Protein AF-A0A543PG71-F1 (afdb_monomer)

Foldseek 3Di:
DDPCPPPQDKDKAFDDPLLVVVCVVVVQCVVPDRIGIDGPVVVVVSVVNSVVVVVVD

pLDDT: mean 85.24, std 15.97, range [42.94, 96.12]

Mean predicted aligned error: 6.65 Å

Secondary structure (DSSP, 8-state):
-----TT--EEEEPPPHHHHHHHHHTT--TT--SSEEEEHHHHHHHHHHHHHHHHT-

Radius of gyration: 12.75 Å; Cα contacts (8 Å, |Δi|>4): 43; chains: 1; bounding box: 27×31×36 Å

Structure (mmCIF, N/CA/C/O backbone):
data_AF-A0A543PG71-F1
#
_entry.id   AF-A0A543PG71-F1
#
loop_
_atom_site.group_PDB
_atom_site.id
_atom_site.type_symbol
_atom_site.label_atom_id
_atom_site.label_alt_id
_atom_site.label_comp_id
_atom_site.label_asym_id
_atom_site.label_entity_id
_atom_site.label_seq_id
_atom_site.pdbx_PDB_ins_code
_atom_site.Cartn_x
_atom_site.Cartn_y
_atom_site.Cartn_z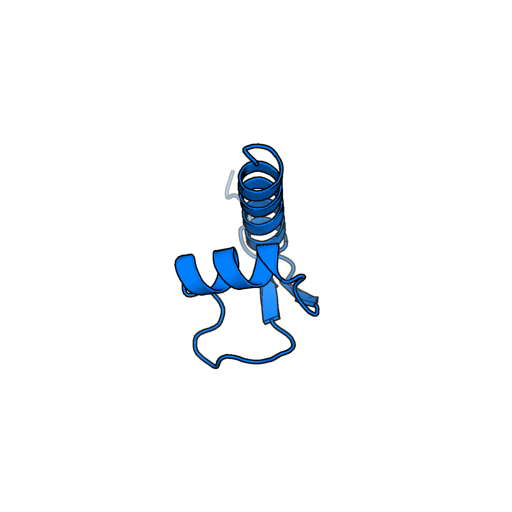
_atom_site.occupancy
_atom_site.B_iso_or_equiv
_atom_site.auth_seq_id
_atom_site.auth_comp_id
_atom_site.auth_asym_id
_atom_site.auth_atom_id
_atom_site.pdbx_PDB_model_num
ATOM 1 N N . MET A 1 1 ? 8.477 18.634 -24.538 1.00 42.94 1 MET A N 1
ATOM 2 C CA . MET A 1 1 ? 9.075 18.395 -23.209 1.00 42.94 1 MET A CA 1
ATOM 3 C C . MET A 1 1 ? 8.743 16.959 -22.839 1.00 42.94 1 MET A C 1
ATOM 5 O O . MET A 1 1 ? 7.609 16.682 -22.480 1.00 42.94 1 MET A O 1
ATOM 9 N N . ILE A 1 2 ? 9.663 16.028 -23.094 1.00 44.53 2 ILE A N 1
ATOM 10 C CA . ILE A 1 2 ? 9.468 14.610 -22.769 1.00 44.53 2 ILE A CA 1
ATOM 11 C C . ILE A 1 2 ? 9.652 14.514 -21.254 1.00 44.53 2 ILE A C 1
ATOM 13 O O . ILE A 1 2 ? 10.7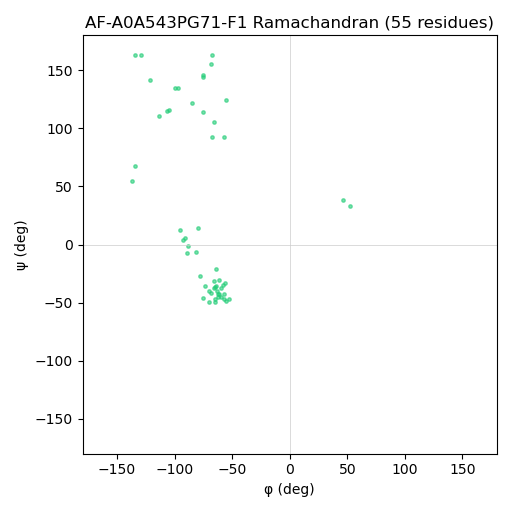23 14.840 -20.752 1.00 44.53 2 ILE A O 1
ATOM 17 N N . HIS A 1 3 ? 8.593 14.186 -20.513 1.00 47.47 3 HIS A N 1
ATOM 18 C CA . HIS A 1 3 ? 8.742 13.835 -19.106 1.00 47.47 3 HIS A CA 1
ATOM 19 C C . HIS A 1 3 ? 9.53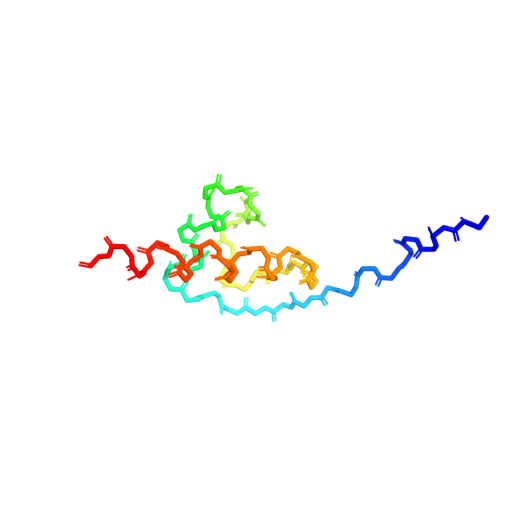0 12.531 -19.041 1.00 47.47 3 HIS A C 1
ATOM 21 O O . HIS A 1 3 ? 9.004 11.465 -19.362 1.00 47.47 3 HIS A O 1
ATOM 27 N N . ASP A 1 4 ? 10.799 12.647 -18.660 1.00 45.22 4 ASP A N 1
ATOM 28 C CA . ASP A 1 4 ? 11.677 11.537 -18.319 1.00 45.22 4 ASP A CA 1
ATOM 29 C C . ASP A 1 4 ? 11.023 10.726 -17.191 1.00 45.22 4 ASP A C 1
ATOM 31 O O . ASP A 1 4 ? 11.135 11.027 -16.006 1.00 45.22 4 ASP A O 1
ATOM 35 N N . SER A 1 5 ? 10.263 9.703 -17.575 1.00 51.66 5 SER A N 1
ATOM 36 C CA . SER A 1 5 ? 9.605 8.755 -16.668 1.00 51.66 5 SER A CA 1
ATOM 37 C C . SER A 1 5 ? 10.592 7.687 -16.165 1.00 51.66 5 SER A C 1
ATOM 39 O O . SER A 1 5 ? 10.186 6.647 -15.657 1.00 51.66 5 SER A O 1
ATOM 41 N N . ALA A 1 6 ? 11.898 7.920 -16.347 1.00 52.25 6 ALA A N 1
ATOM 42 C CA . ALA A 1 6 ? 12.953 6.917 -16.263 1.00 52.25 6 ALA A CA 1
ATOM 43 C C . ALA A 1 6 ? 13.544 6.707 -14.857 1.00 52.25 6 ALA A C 1
ATOM 45 O O . ALA A 1 6 ? 14.403 5.847 -14.687 1.00 52.25 6 ALA A O 1
ATOM 46 N N . LEU A 1 7 ? 13.099 7.442 -13.833 1.00 59.81 7 LEU A N 1
ATOM 47 C CA . LEU A 1 7 ? 13.597 7.281 -12.460 1.00 59.81 7 LEU A CA 1
ATOM 48 C C . LEU A 1 7 ? 12.454 7.308 -11.443 1.00 59.81 7 LEU A C 1
ATOM 50 O O . LEU A 1 7 ? 12.466 8.084 -10.486 1.00 59.81 7 LEU A O 1
ATOM 54 N N . ASP A 1 8 ? 11.450 6.449 -11.626 1.00 70.81 8 ASP A N 1
ATOM 55 C CA . ASP A 1 8 ? 10.543 6.129 -10.523 1.00 70.81 8 ASP A CA 1
ATOM 56 C C . ASP A 1 8 ? 11.346 5.356 -9.464 1.00 70.81 8 ASP A C 1
ATOM 58 O O . ASP A 1 8 ? 11.535 4.141 -9.534 1.00 70.81 8 ASP A O 1
ATOM 62 N N . VAL A 1 9 ? 11.894 6.098 -8.499 1.00 82.62 9 VAL A N 1
ATOM 63 C CA . VAL A 1 9 ? 12.674 5.551 -7.387 1.00 82.62 9 VAL A CA 1
ATOM 64 C C . VAL A 1 9 ? 11.829 4.499 -6.674 1.00 82.62 9 VAL A C 1
ATOM 66 O O . VAL A 1 9 ? 10.708 4.777 -6.237 1.00 82.62 9 VAL A O 1
ATOM 69 N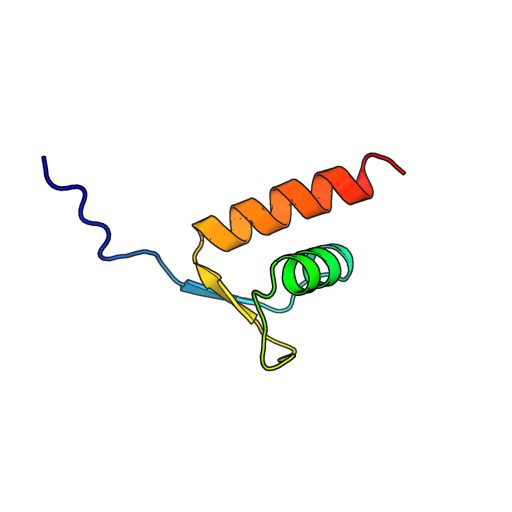 N . THR A 1 10 ? 12.362 3.284 -6.564 1.00 89.19 10 THR A N 1
ATOM 70 C CA . THR A 1 10 ? 11.719 2.195 -5.824 1.00 89.19 10 THR A CA 1
ATOM 71 C C . THR A 1 10 ? 12.290 2.095 -4.422 1.00 89.19 10 THR A C 1
ATOM 73 O O . THR A 1 10 ? 13.510 2.070 -4.268 1.00 89.19 10 THR A O 1
ATOM 76 N N . ASP A 1 11 ? 11.419 1.949 -3.432 1.00 90.94 11 ASP A N 1
ATOM 77 C CA . ASP A 1 11 ? 11.789 1.717 -2.040 1.00 90.94 11 ASP A CA 1
ATOM 78 C C . ASP A 1 11 ? 11.189 0.401 -1.536 1.00 90.94 11 ASP A C 1
ATOM 80 O O . ASP A 1 11 ? 10.060 0.039 -1.887 1.00 90.94 11 ASP A O 1
ATOM 84 N N . ALA A 1 12 ? 11.963 -0.323 -0.727 1.00 94.19 12 ALA A N 1
ATOM 85 C CA . ALA A 1 12 ? 11.571 -1.605 -0.161 1.00 94.19 12 ALA A CA 1
ATOM 86 C C . ALA A 1 12 ? 11.426 -1.496 1.358 1.00 94.19 12 ALA A C 1
ATOM 88 O O . ALA A 1 12 ? 12.431 -1.434 2.076 1.00 94.19 12 ALA A O 1
ATOM 89 N N . ARG A 1 13 ? 10.189 -1.576 1.854 1.00 93.31 13 ARG A N 1
ATOM 90 C CA . ARG A 1 13 ? 9.855 -1.462 3.283 1.00 93.31 13 ARG A CA 1
ATOM 91 C C . ARG A 1 13 ? 8.870 -2.543 3.724 1.00 93.31 13 ARG A C 1
ATOM 93 O O . ARG A 1 13 ? 8.241 -3.206 2.898 1.00 93.31 13 ARG A O 1
ATOM 100 N N . GLU A 1 14 ? 8.793 -2.737 5.032 1.00 96.12 14 GLU A N 1
ATOM 101 C CA . GLU A 1 14 ? 7.779 -3.572 5.671 1.00 96.12 14 GLU A CA 1
ATOM 102 C C . GLU A 1 14 ? 6.516 -2.719 5.881 1.00 96.12 14 GLU A C 1
ATOM 104 O O . GLU A 1 14 ? 6.618 -1.636 6.467 1.00 96.12 14 GLU A O 1
ATOM 109 N N . PRO A 1 15 ? 5.355 -3.117 5.331 1.00 94.88 15 PRO A N 1
ATOM 110 C CA . PRO A 1 15 ? 4.130 -2.343 5.464 1.00 94.88 15 PRO 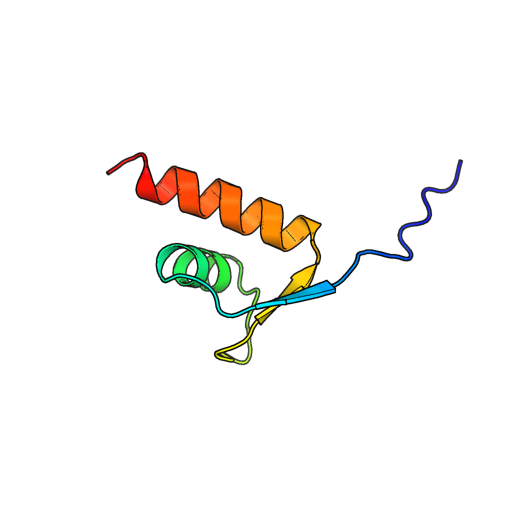A CA 1
ATOM 111 C C . PRO A 1 15 ? 3.527 -2.485 6.866 1.00 94.88 15 PRO A C 1
ATOM 113 O O . PRO A 1 15 ? 3.565 -3.552 7.472 1.00 94.88 15 PRO A O 1
ATOM 116 N N . THR A 1 16 ? 2.903 -1.419 7.366 1.00 94.88 16 THR A N 1
ATOM 117 C CA . THR A 1 16 ? 2.024 -1.513 8.544 1.00 94.88 16 THR A CA 1
ATOM 118 C C . THR A 1 16 ? 0.765 -2.328 8.209 1.00 94.88 16 THR A C 1
ATOM 120 O O . THR A 1 16 ? 0.440 -2.458 7.028 1.00 94.88 16 THR A O 1
ATOM 123 N N . PRO A 1 17 ? -0.008 -2.827 9.196 1.00 93.94 17 PRO A N 1
ATOM 124 C CA . PRO A 1 17 ? -1.220 -3.606 8.917 1.00 93.94 17 PRO A CA 1
ATOM 125 C C . PRO A 1 17 ? -2.204 -2.900 7.968 1.00 93.94 17 PRO A C 1
ATOM 127 O O . PRO A 1 17 ? -2.600 -3.464 6.957 1.00 93.94 17 PRO A O 1
A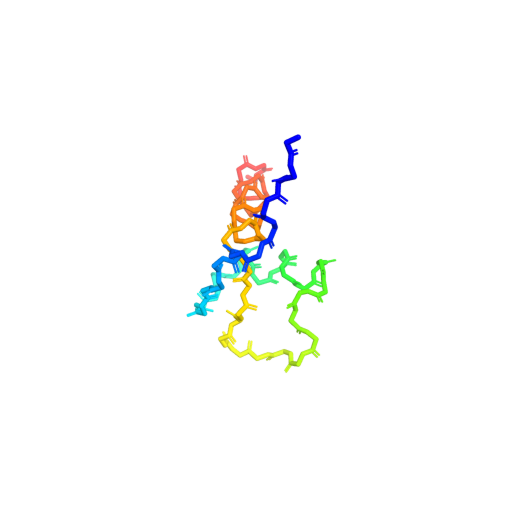TOM 130 N N . ALA A 1 18 ? -2.493 -1.615 8.202 1.00 93.50 18 ALA A N 1
ATOM 131 C CA . ALA A 1 18 ? -3.381 -0.843 7.327 1.00 93.50 18 ALA A CA 1
ATOM 132 C C . ALA A 1 18 ? -2.809 -0.639 5.911 1.00 93.50 18 ALA A C 1
ATOM 134 O O . ALA A 1 18 ? -3.556 -0.531 4.942 1.00 93.50 18 ALA A O 1
ATOM 135 N N . GLN A 1 19 ? -1.483 -0.556 5.768 1.00 95.25 19 GLN A N 1
ATOM 136 C CA . GLN A 1 19 ? -0.846 -0.500 4.451 1.00 95.25 19 GLN A CA 1
ATOM 137 C C . GLN A 1 19 ? -0.887 -1.864 3.758 1.00 95.25 19 GLN A C 1
ATOM 139 O O . GLN A 1 19 ? -1.033 -1.898 2.540 1.00 95.25 19 GLN A O 1
ATOM 144 N N . ALA A 1 20 ? -0.761 -2.963 4.506 1.00 94.88 20 ALA A N 1
ATOM 145 C CA . ALA A 1 20 ? -0.836 -4.320 3.981 1.00 94.88 20 ALA A CA 1
ATOM 146 C C . ALA A 1 20 ? -2.214 -4.597 3.364 1.00 94.88 20 ALA A C 1
ATOM 148 O O . ALA A 1 20 ? -2.259 -5.034 2.217 1.00 94.88 20 ALA A O 1
ATOM 149 N N . ASP A 1 21 ? -3.300 -4.210 4.042 1.00 93.81 21 ASP A N 1
ATOM 150 C CA . ASP A 1 21 ? -4.670 -4.323 3.515 1.00 93.81 21 ASP A CA 1
ATOM 151 C C . ASP A 1 21 ? -4.826 -3.585 2.173 1.00 93.81 21 ASP A C 1
ATOM 153 O O . ASP A 1 21 ? -5.415 -4.084 1.216 1.00 93.81 21 ASP A O 1
ATOM 157 N N . VAL A 1 22 ? -4.256 -2.379 2.072 1.00 95.69 22 VAL A N 1
ATOM 158 C CA . VAL A 1 22 ? -4.289 -1.582 0.836 1.00 95.69 22 VAL A CA 1
ATOM 159 C C . VAL A 1 22 ? -3.422 -2.200 -0.259 1.00 95.69 22 VAL A C 1
ATOM 161 O O . VAL A 1 22 ? -3.799 -2.181 -1.427 1.00 95.69 22 VAL A O 1
ATOM 164 N N . ILE A 1 23 ? -2.246 -2.719 0.090 1.00 95.81 23 ILE A N 1
ATOM 165 C CA . ILE A 1 23 ? -1.340 -3.393 -0.848 1.00 95.81 23 ILE A CA 1
ATOM 166 C C . ILE A 1 23 ? -1.991 -4.652 -1.414 1.00 95.81 23 ILE A C 1
ATOM 168 O O . ILE A 1 23 ? -1.840 -4.908 -2.607 1.00 95.81 23 ILE A O 1
ATOM 172 N N . GLU A 1 24 ? -2.703 -5.410 -0.582 1.00 94.00 24 GLU A N 1
ATOM 173 C CA . GLU A 1 24 ? -3.474 -6.581 -0.992 1.00 94.00 24 GLU A CA 1
ATOM 174 C C . GLU A 1 24 ? -4.629 -6.178 -1.911 1.00 94.00 24 GLU A C 1
ATOM 176 O O . GLU A 1 24 ? -4.726 -6.696 -3.020 1.00 94.00 24 GLU A O 1
ATOM 181 N N . LEU A 1 25 ? -5.425 -5.177 -1.520 1.00 92.38 25 LEU A N 1
ATOM 182 C CA . LEU A 1 25 ? -6.536 -4.660 -2.326 1.00 92.38 25 LEU A CA 1
ATOM 183 C C . LEU A 1 25 ? -6.094 -4.157 -3.709 1.00 92.38 25 LEU A C 1
ATOM 185 O O . LEU A 1 25 ? -6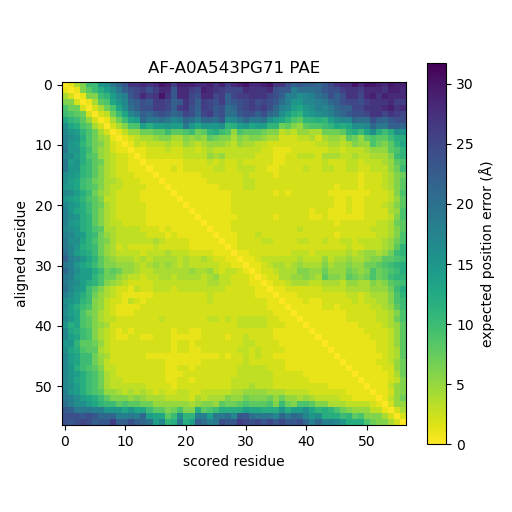.842 -4.250 -4.678 1.00 92.38 25 LEU A O 1
ATOM 189 N N . LEU A 1 26 ? -4.895 -3.577 -3.792 1.00 92.38 26 LEU A N 1
ATOM 190 C CA . LEU A 1 26 ? -4.311 -3.063 -5.031 1.00 92.38 26 LEU A CA 1
ATOM 191 C C . LEU A 1 26 ? -3.429 -4.094 -5.758 1.00 92.38 26 LEU A C 1
ATOM 193 O O . LEU A 1 26 ? -2.789 -3.733 -6.745 1.00 92.38 26 LEU A O 1
ATOM 197 N N . GLU A 1 27 ? -3.351 -5.331 -5.258 1.00 94.12 27 GLU A N 1
ATOM 198 C CA . GLU A 1 27 ? -2.543 -6.432 -5.804 1.00 94.12 27 GLU A CA 1
ATOM 199 C C . GLU A 1 27 ? -1.059 -6.063 -6.028 1.00 94.12 27 GLU A C 1
ATOM 201 O O . GLU A 1 27 ? -0.380 -6.552 -6.931 1.00 94.12 27 GLU A O 1
ATOM 206 N N . LEU A 1 28 ? -0.514 -5.191 -5.173 1.00 92.00 28 LEU A N 1
ATOM 207 C CA . LEU A 1 28 ? 0.845 -4.650 -5.306 1.00 92.00 28 LEU A CA 1
ATOM 208 C C . LEU A 1 28 ? 1.939 -5.594 -4.770 1.00 92.00 28 LEU A C 1
ATOM 210 O O . LEU A 1 28 ? 3.129 -5.317 -4.927 1.00 92.00 28 LEU A O 1
ATOM 214 N N . ASN A 1 29 ? 1.559 -6.706 -4.133 1.00 92.88 29 ASN A N 1
ATOM 215 C CA . ASN A 1 29 ? 2.472 -7.718 -3.592 1.00 92.88 29 ASN A CA 1
ATOM 216 C C . ASN A 1 29 ? 2.016 -9.146 -3.953 1.00 92.88 29 ASN A C 1
ATOM 218 O O . ASN A 1 29 ? 1.659 -9.918 -3.063 1.00 92.88 29 ASN A O 1
ATOM 222 N N . PRO A 1 30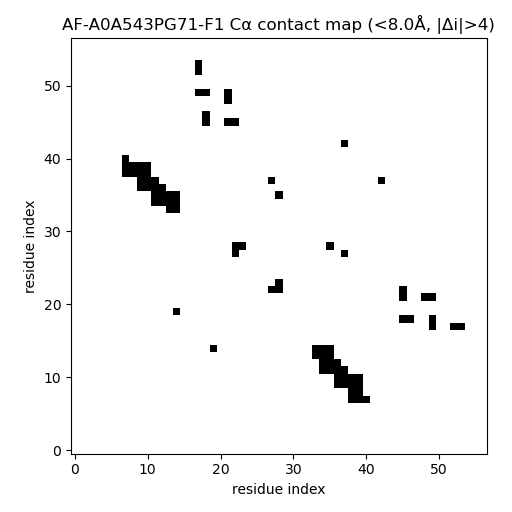 ? 2.061 -9.540 -5.238 1.00 88.19 30 PRO A N 1
ATOM 223 C CA . PRO A 1 30 ? 1.537 -10.834 -5.693 1.00 88.19 30 PRO A CA 1
ATOM 224 C C . PRO A 1 30 ? 2.278 -12.041 -5.099 1.00 88.19 30 PRO A C 1
ATOM 226 O O . PRO A 1 30 ? 1.761 -13.151 -5.070 1.00 88.19 30 PRO A O 1
ATOM 229 N N . ALA A 1 31 ? 3.508 -11.841 -4.622 1.00 88.88 31 ALA A N 1
ATOM 230 C CA . ALA A 1 31 ? 4.306 -12.884 -3.987 1.00 88.88 31 ALA A CA 1
ATOM 231 C C . ALA A 1 31 ? 4.116 -12.948 -2.459 1.00 88.88 31 ALA A C 1
ATOM 233 O O . ALA A 1 31 ? 4.863 -13.674 -1.805 1.00 88.88 31 ALA A O 1
ATOM 234 N N . HIS A 1 32 ? 3.193 -12.156 -1.892 1.00 87.38 32 HIS A N 1
ATOM 235 C CA . HIS A 1 32 ? 2.916 -12.054 -0.453 1.00 87.38 32 HIS A CA 1
ATOM 236 C C . HIS A 1 32 ? 4.187 -11.936 0.404 1.00 87.38 32 HIS A C 1
ATOM 238 O O . HIS A 1 32 ? 4.312 -12.519 1.480 1.00 87.38 32 HIS A O 1
ATOM 244 N N . ARG A 1 33 ? 5.181 -11.188 -0.092 1.00 89.25 33 ARG A N 1
ATOM 245 C CA . ARG A 1 33 ? 6.464 -11.031 0.596 1.00 89.25 33 ARG A CA 1
ATOM 246 C C . ARG A 1 33 ? 6.317 -10.092 1.792 1.00 89.25 33 ARG A C 1
ATOM 248 O O . ARG A 1 33 ? 5.626 -9.084 1.662 1.00 89.25 33 ARG A O 1
ATOM 255 N N . PRO A 1 34 ? 7.033 -10.340 2.903 1.00 89.12 34 PRO A N 1
ATOM 256 C CA . PRO A 1 34 ? 6.993 -9.461 4.073 1.00 89.12 34 PRO A CA 1
ATOM 257 C C . PRO A 1 34 ? 7.540 -8.060 3.764 1.00 89.12 34 PRO A C 1
ATOM 259 O O . PRO A 1 34 ? 7.022 -7.059 4.246 1.00 89.12 34 PRO A O 1
ATOM 262 N N . ARG A 1 35 ? 8.561 -7.969 2.902 1.00 94.88 35 ARG A N 1
ATOM 263 C CA . ARG A 1 35 ? 9.120 -6.696 2.438 1.00 94.88 35 ARG A CA 1
ATOM 264 C C . ARG A 1 35 ? 8.664 -6.421 1.012 1.00 94.88 35 ARG A C 1
ATOM 266 O O . ARG A 1 35 ? 9.027 -7.156 0.090 1.00 94.88 35 ARG A O 1
ATOM 273 N N . VAL A 1 36 ? 7.894 -5.353 0.834 1.00 94.88 36 VAL A N 1
ATOM 274 C CA . VAL A 1 36 ? 7.298 -4.979 -0.454 1.00 94.88 36 VAL A CA 1
ATOM 275 C C . VAL A 1 36 ? 8.150 -3.890 -1.089 1.00 94.88 36 VAL A C 1
ATOM 277 O O . VAL A 1 36 ? 8.562 -2.951 -0.410 1.00 94.88 36 VAL A O 1
ATOM 280 N N . ARG A 1 37 ? 8.451 -4.018 -2.384 1.00 94.62 37 ARG A N 1
ATOM 281 C CA . ARG A 1 37 ? 9.169 -2.994 -3.151 1.00 94.62 37 ARG A CA 1
ATOM 282 C C . ARG A 1 37 ? 8.193 -2.301 -4.085 1.00 94.62 37 ARG A C 1
ATOM 284 O O . ARG A 1 37 ? 7.711 -2.932 -5.017 1.00 94.62 37 ARG A O 1
ATOM 291 N N . LEU A 1 38 ? 7.957 -1.015 -3.852 1.00 93.62 38 LEU A N 1
ATOM 292 C CA . LEU A 1 38 ? 7.067 -0.176 -4.654 1.00 93.62 38 LEU A CA 1
ATOM 293 C C . LEU A 1 38 ? 7.787 1.106 -5.071 1.00 93.62 38 LEU A C 1
ATOM 295 O O . LEU A 1 38 ? 8.802 1.482 -4.481 1.00 93.62 38 LEU A O 1
ATOM 299 N N . THR A 1 39 ? 7.262 1.805 -6.073 1.00 93.88 39 THR A N 1
ATOM 300 C CA . THR A 1 39 ? 7.729 3.158 -6.401 1.00 93.88 39 THR A CA 1
ATOM 301 C C . THR A 1 39 ? 7.340 4.142 -5.297 1.00 93.88 39 THR A C 1
ATOM 303 O O . THR A 1 39 ? 6.341 3.956 -4.596 1.00 93.88 39 THR A O 1
ATOM 306 N N . LEU A 1 40 ? 8.068 5.255 -5.159 1.00 91.81 40 LEU A N 1
ATOM 307 C CA . LEU A 1 40 ? 7.689 6.323 -4.222 1.00 91.81 40 LEU A CA 1
ATOM 308 C C . LEU A 1 40 ? 6.266 6.848 -4.479 1.00 91.81 40 LEU A C 1
ATOM 310 O O . LEU A 1 40 ? 5.557 7.241 -3.551 1.00 91.81 40 LEU A O 1
ATOM 314 N N . LYS A 1 41 ? 5.818 6.858 -5.741 1.00 92.44 41 LYS A N 1
ATOM 315 C CA . LYS A 1 41 ? 4.445 7.226 -6.104 1.00 92.44 41 LYS A CA 1
ATOM 316 C C . LYS A 1 41 ? 3.427 6.231 -5.546 1.00 92.44 41 LYS A C 1
ATOM 318 O O . LYS A 1 41 ? 2.441 6.667 -4.952 1.00 92.44 41 LYS A O 1
ATOM 323 N N . GLN A 1 42 ? 3.678 4.934 -5.705 1.00 94.38 42 GLN A N 1
ATOM 324 C CA . GLN A 1 42 ? 2.832 3.877 -5.150 1.00 94.38 42 GLN A CA 1
ATOM 325 C C . GLN A 1 42 ? 2.804 3.939 -3.622 1.00 94.38 42 GLN A C 1
ATOM 327 O O . GLN A 1 42 ? 1.723 3.901 -3.043 1.00 94.38 42 GLN A O 1
ATOM 332 N N . TRP A 1 43 ? 3.945 4.159 -2.965 1.00 95.31 43 TRP A N 1
ATOM 333 C CA . TRP A 1 43 ? 3.976 4.311 -1.510 1.00 95.31 43 TRP A CA 1
ATOM 334 C C . TRP A 1 43 ? 3.129 5.481 -1.014 1.00 95.31 43 TRP A C 1
ATOM 336 O O . TRP A 1 43 ? 2.295 5.303 -0.131 1.00 95.31 43 TRP A O 1
ATOM 346 N N . ARG A 1 44 ? 3.233 6.651 -1.656 1.00 94.31 44 ARG A N 1
ATOM 347 C CA . ARG A 1 44 ? 2.366 7.801 -1.342 1.00 94.31 44 ARG A CA 1
ATOM 348 C C . ARG A 1 44 ? 0.885 7.522 -1.589 1.00 94.31 44 ARG A C 1
ATOM 350 O O . ARG A 1 44 ? 0.026 8.122 -0.945 1.00 94.31 44 ARG A O 1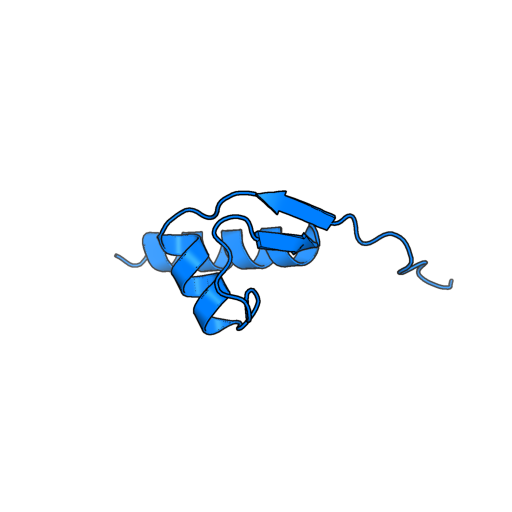
ATOM 357 N N . GLN A 1 45 ? 0.548 6.675 -2.557 1.00 95.00 45 GLN A N 1
ATOM 358 C CA . GLN A 1 45 ? -0.832 6.248 -2.768 1.00 95.00 45 GLN A CA 1
ATOM 359 C C . GLN A 1 45 ? -1.301 5.338 -1.631 1.00 95.00 45 GLN A C 1
ATOM 361 O O . GLN A 1 45 ? -2.345 5.626 -1.050 1.00 95.00 45 GLN A O 1
ATOM 366 N N . VAL A 1 46 ? -0.511 4.321 -1.279 1.00 95.94 46 VAL A N 1
ATOM 367 C CA . VAL A 1 46 ? -0.788 3.407 -0.163 1.00 95.94 46 VAL A CA 1
ATOM 368 C C . VAL A 1 46 ? -0.978 4.189 1.139 1.00 95.94 46 VAL A C 1
ATOM 370 O O . VAL A 1 46 ? -2.000 4.023 1.795 1.00 95.94 46 VAL A O 1
ATOM 373 N N . ASP A 1 47 ? -0.077 5.121 1.456 1.00 95.00 47 ASP A N 1
ATOM 374 C CA . ASP A 1 47 ? -0.141 5.935 2.678 1.00 95.00 47 ASP A CA 1
ATOM 375 C C . ASP A 1 47 ? -1.414 6.789 2.745 1.00 95.00 47 ASP A C 1
ATOM 377 O O . ASP A 1 47 ? -2.078 6.849 3.779 1.00 95.00 47 ASP A O 1
ATOM 381 N N . ARG A 1 48 ? -1.811 7.414 1.628 1.00 95.06 48 ARG A N 1
ATOM 382 C CA . ARG A 1 48 ? -3.040 8.225 1.572 1.00 95.06 48 ARG A CA 1
ATOM 383 C C . ARG A 1 48 ? -4.308 7.399 1.753 1.00 95.06 48 ARG A C 1
ATOM 385 O O . ARG A 1 48 ? -5.267 7.902 2.334 1.00 95.06 48 ARG A O 1
ATOM 392 N N . VAL A 1 49 ? -4.349 6.187 1.206 1.00 94.56 49 VAL A N 1
ATOM 393 C CA . VAL A 1 49 ? -5.516 5.304 1.337 1.00 94.56 49 VAL A CA 1
ATOM 394 C C . VAL A 1 49 ? -5.563 4.711 2.742 1.00 94.56 49 VAL A C 1
ATOM 396 O O . VAL A 1 49 ? -6.602 4.803 3.387 1.00 94.56 49 VAL A O 1
ATOM 399 N N . ALA A 1 50 ? -4.436 4.213 3.255 1.00 94.25 50 ALA A N 1
ATOM 400 C CA . ALA A 1 50 ? -4.337 3.672 4.608 1.00 94.25 50 ALA A CA 1
ATOM 401 C C . ALA A 1 50 ? -4.765 4.710 5.658 1.00 94.25 50 ALA A C 1
ATOM 403 O O . ALA A 1 50 ? -5.617 4.415 6.489 1.00 94.25 50 ALA A O 1
ATOM 404 N N . ALA A 1 51 ? -4.277 5.954 5.555 1.00 92.62 51 ALA A N 1
ATOM 405 C CA . ALA A 1 51 ? -4.667 7.036 6.461 1.00 92.62 51 ALA A CA 1
ATOM 406 C C . ALA A 1 51 ? -6.179 7.331 6.433 1.00 92.62 51 ALA A C 1
ATOM 408 O O . ALA A 1 51 ? -6.781 7.608 7.471 1.00 92.62 51 ALA A O 1
ATOM 409 N N . ARG A 1 52 ? -6.812 7.254 5.253 1.00 91.06 52 ARG A N 1
ATOM 410 C CA . ARG A 1 52 ? -8.266 7.431 5.115 1.00 91.06 52 ARG A CA 1
ATOM 411 C C . ARG A 1 52 ? -9.053 6.286 5.740 1.00 91.06 52 ARG A C 1
ATOM 413 O O . ARG A 1 52 ? -10.042 6.555 6.409 1.00 91.06 52 ARG A O 1
ATOM 420 N N . LEU A 1 53 ? -8.606 5.045 5.557 1.00 85.19 53 LEU A N 1
ATOM 421 C CA . LEU A 1 53 ? -9.243 3.871 6.158 1.00 85.19 53 LEU A CA 1
ATOM 422 C C . LEU A 1 53 ? -9.150 3.896 7.687 1.00 85.19 53 LEU A C 1
ATOM 424 O O . LEU A 1 53 ? -10.101 3.525 8.367 1.00 85.19 53 LEU A O 1
ATOM 428 N N . THR A 1 54 ? -8.035 4.381 8.238 1.00 82.38 54 THR A N 1
ATOM 429 C CA . THR A 1 54 ? -7.860 4.508 9.691 1.00 82.38 54 THR A CA 1
ATOM 430 C C . THR A 1 54 ? -8.586 5.706 10.300 1.00 82.38 54 THR A C 1
ATOM 432 O O . THR A 1 54 ? -8.922 5.661 11.474 1.00 82.38 54 THR A O 1
ATOM 435 N N . GLY A 1 55 ? -8.813 6.780 9.531 1.00 73.00 55 GLY A N 1
ATOM 436 C CA . GLY A 1 55 ? -9.461 8.009 10.009 1.00 73.00 55 GLY A CA 1
ATOM 437 C C . GLY A 1 55 ? -10.990 8.028 9.891 1.00 73.00 55 GLY A C 1
ATOM 438 O O . GLY A 1 55 ? -11.620 8.967 10.363 1.00 73.00 55 GLY A O 1
ATOM 439 N N . GLN A 1 56 ? -11.590 7.026 9.244 1.00 59.62 56 GLN A N 1
ATOM 440 C CA . GLN A 1 56 ? -13.047 6.849 9.134 1.00 59.62 56 GLN A CA 1
ATOM 441 C C . GLN A 1 56 ? -13.621 5.908 10.207 1.00 59.62 56 GLN A C 1
ATOM 443 O O . GLN A 1 56 ? -14.761 5.461 10.087 1.00 59.62 56 GLN A O 1
ATOM 448 N N . ARG A 1 57 ? -12.824 5.583 11.224 1.00 50.72 57 ARG A N 1
ATOM 449 C CA . ARG A 1 57 ? -13.122 4.589 12.250 1.00 50.72 57 ARG A CA 1
ATOM 450 C C . ARG A 1 57 ? -13.237 5.252 13.614 1.00 50.72 57 ARG A C 1
ATOM 452 O O . ARG A 1 57 ? -14.094 4.785 14.392 1.00 50.72 57 ARG A O 1
#

Sequence (57 aa):
MIHDSALDVTDAREPTPAQADVIELLELNPAHRPRVRLTLKQWRQVDRVAARLTGQR

Organism: NCBI:txid1564162

Solvent-accessible surface area (backbone atoms only — not comparable to full-atom values): 3552 Å² total; per-residue (Å²): 134,84,79,79,77,84,73,72,55,68,49,74,46,70,64,53,74,59,37,42,57,48,34,58,76,67,60,68,48,87,80,73,54,76,63,43,70,40,35,58,68,54,48,56,49,37,51,57,50,27,54,50,64,65,71,76,111

Nearest PDB structures (foldseek):
  7o0g-assembly1_A  TM=4.343E-01  e=8.925E+00  White-tufted-ear marmoset simian foamy virus